Protein AF-A0A351KFW8-F1 (afdb_monomer)

Secondary structure (DSSP, 8-state):
----TT--TTSS--SSSPPPPPP-PPPTTT--HHHHHHHHHH-STT-HHHHHHHHHHHHHHHHHHHT-

Radius of gyration: 15.78 Å; Cα contacts (8 Å, |Δi|>4): 34; chains: 1; bounding box: 35×27×41 Å

Sequence (68 aa):
MSLIIYVKEGRKVPRKGYIPKRDILPDPVYSNKVVTKLVNQIMVDGKKGVAQQIVYGAFDIIQEKTGK

Mean predicted aligned error: 9.71 Å

Foldseek 3Di:
DDPPQPDDPPPDDPPDDDDDDDDDAADPPPRHPVLVVQLVVQDDPNCSVVSVVVSVVVVVVVCVVVVD

Solvent-accessible surface area (backbone atoms only — not comparable to full-atom values): 4488 Å² total; per-residue (Å²): 136,84,88,72,78,80,67,70,92,68,86,77,68,69,97,72,78,90,77,82,82,83,86,73,73,52,26,92,85,76,64,32,51,65,60,36,51,51,36,63,67,68,32,58,96,72,39,57,69,62,25,45,52,54,54,52,54,50,49,53,54,48,29,68,74,66,76,95

Structure (mmCIF, N/CA/C/O backbone):
data_AF-A0A351KFW8-F1
#
_entry.id   AF-A0A351KFW8-F1
#
loop_
_atom_site.group_PDB
_atom_site.id
_atom_site.type_symbol
_atom_site.label_atom_id
_atom_site.label_alt_id
_atom_site.label_comp_id
_atom_site.label_asym_id
_atom_site.label_entity_id
_atom_site.label_seq_id
_atom_site.pdbx_PDB_ins_code
_atom_site.Cartn_x
_atom_site.Cartn_y
_atom_site.Cartn_z
_atom_site.occupancy
_atom_site.B_iso_or_equiv
_atom_site.auth_seq_id
_atom_site.auth_comp_id
_atom_site.auth_asym_id
_atom_site.auth_atom_id
_atom_site.pdbx_PDB_model_num
ATOM 1 N N . MET A 1 1 ? -1.311 -17.895 -22.556 1.00 36.66 1 MET A N 1
ATOM 2 C CA . MET A 1 1 ? -2.118 -17.498 -21.385 1.00 36.66 1 MET A CA 1
ATOM 3 C C . MET A 1 1 ? -1.205 -16.798 -20.381 1.00 36.66 1 MET A C 1
ATOM 5 O O . MET A 1 1 ? -0.465 -17.442 -19.658 1.00 36.66 1 MET A O 1
ATOM 9 N N . SER A 1 2 ? -1.171 -15.472 -20.503 1.00 31.48 2 SER A N 1
ATOM 10 C CA . SER A 1 2 ? -0.643 -14.433 -19.607 1.00 31.48 2 SER A CA 1
ATOM 11 C C . SER A 1 2 ? 0.364 -14.802 -18.497 1.00 31.48 2 SER A C 1
ATOM 13 O O . SER A 1 2 ? 0.020 -14.861 -17.321 1.00 31.48 2 SER A O 1
ATOM 15 N N . LEU A 1 3 ? 1.650 -14.891 -18.858 1.00 30.31 3 LEU A N 1
ATOM 16 C CA . LEU A 1 3 ? 2.784 -14.734 -17.930 1.00 30.31 3 LEU A CA 1
ATOM 17 C C . LEU A 1 3 ? 3.279 -13.268 -17.918 1.00 30.31 3 LEU A C 1
ATOM 19 O O . LEU A 1 3 ? 4.474 -13.000 -17.876 1.00 30.31 3 LEU A O 1
ATOM 23 N N . ILE A 1 4 ? 2.363 -12.300 -18.038 1.00 37.09 4 ILE A N 1
ATOM 24 C CA . ILE A 1 4 ? 2.693 -10.864 -18.151 1.00 37.09 4 ILE A CA 1
ATOM 25 C C . ILE A 1 4 ? 2.570 -10.141 -16.795 1.00 37.09 4 ILE A C 1
ATOM 27 O O . ILE A 1 4 ? 3.093 -9.047 -16.619 1.00 37.09 4 ILE A O 1
ATOM 31 N N . ILE A 1 5 ? 1.977 -10.778 -15.781 1.00 42.25 5 ILE A N 1
ATOM 32 C CA . ILE A 1 5 ? 1.625 -10.124 -14.505 1.00 42.25 5 ILE A CA 1
ATOM 33 C C . ILE A 1 5 ? 2.745 -10.221 -13.441 1.00 42.25 5 ILE A C 1
ATOM 35 O O . ILE A 1 5 ? 2.6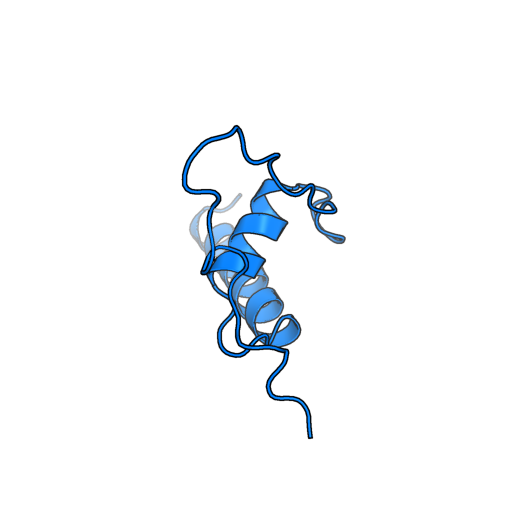50 -9.619 -12.378 1.00 42.25 5 ILE A O 1
ATOM 39 N N . TYR A 1 6 ? 3.845 -10.936 -13.721 1.00 40.94 6 TYR A N 1
ATOM 40 C CA . TYR A 1 6 ? 4.884 -11.273 -12.728 1.00 40.94 6 TYR A CA 1
ATOM 41 C C . TYR A 1 6 ? 6.273 -10.657 -12.988 1.00 40.94 6 TYR A C 1
ATOM 43 O O . TYR A 1 6 ? 7.302 -11.115 -12.468 1.00 40.94 6 TYR A O 1
ATOM 51 N N . VAL A 1 7 ? 6.332 -9.587 -13.781 1.00 43.03 7 VAL A N 1
ATOM 52 C CA . VAL A 1 7 ? 7.549 -8.786 -13.961 1.00 43.03 7 VAL A CA 1
ATOM 53 C C . VAL A 1 7 ? 7.366 -7.468 -13.216 1.00 43.03 7 VAL A C 1
ATOM 55 O O . VAL A 1 7 ? 6.855 -6.503 -13.771 1.00 43.03 7 VAL A O 1
ATOM 58 N N . LYS A 1 8 ? 7.797 -7.422 -11.944 1.00 47.09 8 LYS A N 1
ATOM 59 C CA . LYS A 1 8 ? 8.021 -6.150 -11.237 1.00 47.09 8 LYS A CA 1
ATOM 60 C C . LYS A 1 8 ? 8.851 -5.248 -12.147 1.00 47.09 8 LYS A C 1
ATOM 62 O O . LYS A 1 8 ? 9.959 -5.609 -12.552 1.00 47.09 8 LYS A O 1
ATOM 67 N N . GLU A 1 9 ? 8.304 -4.094 -12.484 1.00 43.53 9 GLU A N 1
ATOM 68 C CA . GLU A 1 9 ? 8.973 -3.127 -13.333 1.00 43.53 9 GLU A CA 1
ATOM 69 C C . GLU A 1 9 ? 10.292 -2.670 -12.699 1.00 43.53 9 GLU A C 1
ATOM 71 O O . GLU A 1 9 ? 10.313 -2.037 -11.647 1.00 43.53 9 GLU A O 1
ATOM 76 N N . GLY A 1 10 ? 11.405 -3.050 -13.333 1.00 50.97 10 GLY A N 1
ATOM 77 C CA . GLY A 1 10 ? 12.756 -2.845 -12.800 1.00 50.97 10 GLY A CA 1
ATOM 78 C C . GLY A 1 10 ? 13.768 -3.939 -13.150 1.00 50.97 10 GLY A C 1
ATOM 79 O O . GLY A 1 10 ? 14.956 -3.739 -12.936 1.00 50.97 10 GLY A O 1
ATOM 80 N N . ARG A 1 11 ? 13.36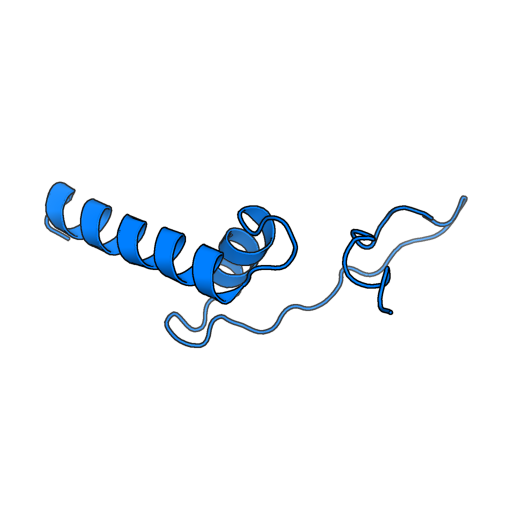0 -5.078 -13.733 1.00 49.84 11 ARG A N 1
ATOM 81 C CA . ARG A 1 11 ? 14.312 -6.166 -14.055 1.00 49.84 11 ARG A CA 1
ATOM 82 C C . ARG A 1 11 ? 15.293 -5.869 -15.204 1.00 49.84 11 ARG A C 1
ATOM 84 O O . ARG A 1 11 ? 16.255 -6.612 -15.364 1.00 49.84 11 ARG A O 1
ATOM 91 N N . LYS A 1 12 ? 15.112 -4.786 -15.972 1.00 58.72 12 LYS A N 1
ATOM 92 C CA . LYS A 1 12 ? 16.116 -4.300 -16.935 1.00 58.72 12 LYS A CA 1
ATOM 93 C C . LYS A 1 12 ? 16.251 -2.784 -16.816 1.00 58.72 12 LYS A C 1
ATOM 95 O O . LYS A 1 12 ? 15.460 -2.029 -17.371 1.00 58.72 12 LYS A O 1
ATOM 100 N N . VAL A 1 13 ? 17.228 -2.368 -16.018 1.00 63.72 13 VAL A N 1
ATOM 101 C CA . VAL A 1 13 ? 17.616 -0.967 -15.829 1.00 63.72 13 VAL A CA 1
ATOM 102 C C . VAL A 1 13 ? 18.623 -0.560 -16.914 1.00 63.72 13 VAL A C 1
ATOM 104 O O . VAL A 1 13 ? 19.436 -1.393 -17.325 1.00 63.72 13 VAL A O 1
ATOM 107 N N . PRO A 1 14 ? 18.587 0.684 -17.421 1.00 68.19 14 PRO A N 1
ATOM 108 C CA . PRO A 1 14 ? 19.618 1.184 -18.321 1.00 68.19 14 PRO A CA 1
ATOM 109 C C . PRO A 1 14 ? 20.994 1.083 -17.651 1.00 68.19 14 PRO A C 1
ATOM 111 O O . PRO A 1 14 ? 21.151 1.445 -16.488 1.00 68.19 14 PRO A O 1
ATOM 114 N N . ARG A 1 15 ? 22.014 0.617 -18.387 1.00 73.06 15 ARG A N 1
ATOM 115 C CA . ARG A 1 15 ? 23.401 0.573 -17.880 1.00 73.06 15 ARG A CA 1
ATOM 116 C C . ARG A 1 15 ? 23.940 1.986 -17.578 1.00 73.06 15 ARG A C 1
ATOM 118 O O . ARG A 1 15 ? 24.831 2.130 -16.750 1.00 73.06 15 ARG A O 1
ATOM 125 N N . LYS A 1 16 ? 23.394 3.023 -18.230 1.00 68.69 16 LYS A N 1
ATOM 126 C CA . LYS A 1 16 ? 23.650 4.451 -17.975 1.00 68.69 16 LYS A CA 1
ATOM 127 C C . LYS A 1 16 ? 22.401 5.274 -18.329 1.00 68.69 16 L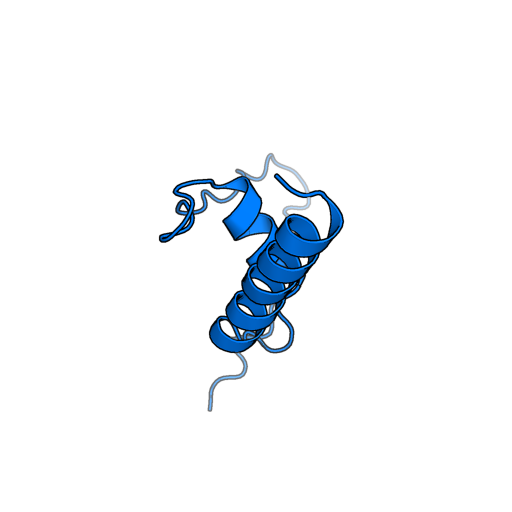YS A C 1
ATOM 129 O O . LYS A 1 16 ? 21.813 5.032 -19.379 1.00 68.69 16 LYS A O 1
ATOM 134 N N . GLY A 1 17 ? 22.020 6.230 -17.476 1.00 73.75 17 GLY A N 1
ATOM 135 C CA . GLY A 1 17 ? 20.883 7.145 -17.681 1.00 73.75 17 GLY A CA 1
ATOM 136 C C . GLY A 1 17 ? 19.929 7.227 -16.480 1.00 73.75 17 GLY A C 1
ATOM 137 O O . GLY A 1 17 ? 19.857 6.299 -15.677 1.00 73.75 17 GLY A O 1
ATOM 138 N N . TYR A 1 18 ? 19.206 8.347 -16.349 1.00 76.56 18 TYR A N 1
ATOM 139 C CA . TYR A 1 18 ? 18.203 8.558 -15.297 1.00 76.56 18 TYR A CA 1
ATOM 140 C C . TYR A 1 18 ? 16.890 7.851 -15.648 1.00 76.56 18 TYR A C 1
ATOM 142 O O . TYR A 1 18 ? 16.395 7.965 -16.768 1.00 76.56 18 TYR A O 1
ATOM 150 N N . ILE A 1 19 ? 16.319 7.131 -14.683 1.00 78.38 19 ILE A N 1
ATOM 151 C CA . ILE A 1 19 ? 15.043 6.434 -14.848 1.00 78.38 19 ILE A CA 1
ATOM 152 C C . ILE A 1 19 ? 13.958 7.306 -14.211 1.00 78.38 19 ILE A C 1
ATOM 154 O O . ILE A 1 19 ? 14.015 7.541 -12.999 1.00 78.38 19 ILE A O 1
ATOM 158 N N . PRO A 1 20 ? 12.961 7.776 -14.979 1.00 78.50 20 PRO A N 1
ATOM 159 C CA . PRO A 1 20 ? 11.851 8.517 -14.406 1.00 78.50 20 PRO A CA 1
ATOM 160 C C . PRO A 1 20 ? 11.056 7.619 -13.453 1.00 78.50 20 PRO A C 1
ATOM 162 O O . PRO A 1 20 ? 10.816 6.436 -13.718 1.00 78.50 20 PRO A O 1
ATOM 165 N N . LYS A 1 21 ? 10.651 8.185 -12.314 1.00 79.69 21 LYS A N 1
ATOM 166 C CA . LYS A 1 21 ? 9.763 7.495 -11.3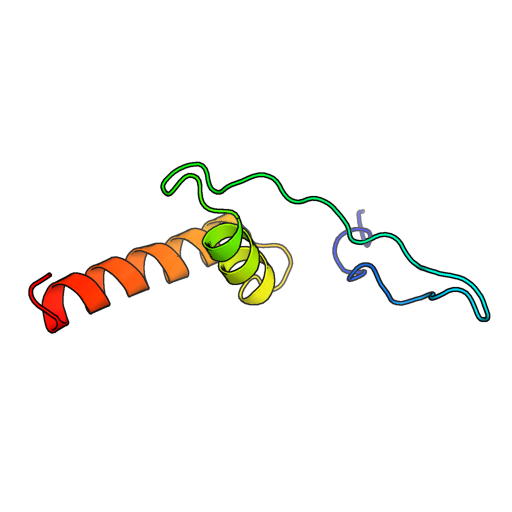76 1.00 79.69 21 LYS A CA 1
ATOM 167 C C . LYS A 1 21 ? 8.387 7.362 -12.023 1.00 79.69 21 LYS A C 1
ATOM 169 O O . LYS A 1 21 ? 7.906 8.302 -12.642 1.00 79.69 21 LYS A O 1
ATOM 174 N N . ARG A 1 22 ? 7.761 6.195 -11.863 1.00 81.25 22 ARG A N 1
ATOM 175 C CA . ARG A 1 22 ? 6.388 5.977 -12.325 1.00 81.25 22 ARG A CA 1
ATOM 176 C C . ARG A 1 22 ? 5.418 6.732 -11.430 1.00 81.25 22 ARG A C 1
ATOM 178 O O . ARG A 1 22 ? 5.485 6.599 -10.204 1.00 81.25 22 ARG A O 1
ATOM 185 N N . ASP A 1 23 ? 4.521 7.480 -12.057 1.00 81.81 23 ASP A N 1
ATOM 186 C CA . ASP A 1 23 ? 3.395 8.094 -11.373 1.00 81.81 23 ASP A CA 1
ATOM 187 C C . ASP A 1 23 ? 2.351 7.045 -11.007 1.00 81.81 23 ASP A C 1
ATOM 189 O O . ASP A 1 23 ? 2.152 6.045 -11.696 1.00 81.81 23 ASP A O 1
ATOM 193 N N . ILE A 1 24 ? 1.710 7.267 -9.866 1.00 82.56 24 ILE A N 1
ATOM 194 C CA . ILE A 1 24 ? 0.734 6.351 -9.289 1.00 82.56 24 ILE A CA 1
ATOM 195 C C . ILE A 1 24 ? -0.505 7.175 -8.975 1.00 82.56 24 ILE A C 1
ATOM 197 O O . ILE A 1 24 ? -0.404 8.280 -8.423 1.00 82.56 24 ILE A O 1
ATOM 201 N N . LEU A 1 25 ? -1.661 6.622 -9.325 1.00 82.94 25 LEU A N 1
ATOM 202 C CA . LEU A 1 25 ? -2.948 7.207 -8.983 1.00 82.94 25 LEU A CA 1
ATOM 203 C C . LEU A 1 25 ? -3.159 7.164 -7.460 1.00 82.94 25 LEU A C 1
ATOM 205 O O . LEU A 1 25 ? -2.689 6.228 -6.810 1.00 82.94 25 LEU A O 1
ATOM 209 N N . PRO A 1 26 ? -3.827 8.173 -6.883 1.00 83.44 26 PRO A N 1
ATOM 210 C CA . PRO A 1 26 ? -4.192 8.157 -5.474 1.00 83.44 26 PRO A CA 1
ATOM 211 C C . PRO A 1 26 ? -5.227 7.062 -5.173 1.00 83.44 26 PRO A C 1
ATOM 213 O O . PRO A 1 26 ? -5.947 6.597 -6.057 1.00 83.44 26 PRO A O 1
ATOM 216 N N . ASP A 1 27 ? -5.277 6.640 -3.911 1.00 81.81 27 ASP A N 1
ATOM 217 C CA . ASP A 1 27 ? -6.215 5.625 -3.435 1.00 81.81 27 ASP A CA 1
ATOM 218 C C . ASP A 1 27 ? -7.667 6.128 -3.529 1.00 81.81 27 ASP A C 1
ATOM 220 O O . ASP A 1 27 ? -7.905 7.281 -3.184 1.00 81.81 27 ASP A O 1
ATOM 224 N N . PRO A 1 28 ? -8.648 5.317 -3.959 1.00 79.25 28 PRO A N 1
ATOM 225 C CA . PRO A 1 28 ? -10.028 5.784 -4.105 1.00 79.25 28 PRO A CA 1
ATOM 226 C C . PRO A 1 28 ? -10.719 6.112 -2.774 1.00 79.25 28 PRO A C 1
ATOM 228 O O . PRO A 1 28 ? -11.649 6.910 -2.773 1.00 79.25 28 PRO A O 1
ATOM 231 N N . VAL A 1 29 ? -10.283 5.522 -1.656 1.00 84.50 29 VAL A N 1
ATOM 232 C CA . VAL A 1 29 ? -10.914 5.726 -0.342 1.00 84.50 29 VAL A CA 1
ATOM 233 C C . VAL A 1 29 ? -10.253 6.894 0.380 1.00 84.50 29 VAL A C 1
ATOM 235 O O . VAL A 1 29 ? -10.917 7.841 0.788 1.00 84.50 29 VAL A O 1
ATOM 238 N N . TYR A 1 30 ? -8.924 6.865 0.487 1.00 83.38 30 TYR A N 1
ATOM 239 C CA . TYR A 1 30 ? -8.178 7.866 1.257 1.00 83.38 30 TYR A CA 1
ATOM 240 C C . TYR A 1 30 ? -7.598 9.002 0.404 1.00 83.38 30 TYR A C 1
ATOM 242 O O . TYR A 1 30 ? -6.948 9.897 0.940 1.00 83.38 30 TYR A O 1
ATOM 250 N N . SER A 1 31 ? -7.763 8.962 -0.925 1.00 83.38 31 SER A N 1
ATOM 251 C CA . SER A 1 31 ? -7.199 9.934 -1.884 1.00 83.38 31 SER A CA 1
ATOM 252 C C . SER A 1 31 ? -5.693 10.184 -1.719 1.00 83.38 31 SER A C 1
ATOM 254 O O . SER A 1 31 ? -5.156 11.202 -2.154 1.00 83.38 31 SER A O 1
ATOM 256 N N . ASN A 1 32 ? -4.973 9.232 -1.117 1.00 86.88 32 ASN A N 1
ATOM 257 C CA . ASN A 1 32 ? -3.574 9.387 -0.742 1.00 86.88 32 ASN A CA 1
ATOM 258 C C . ASN A 1 32 ? -2.687 8.403 -1.513 1.00 86.88 32 ASN A C 1
ATOM 260 O O . ASN A 1 32 ? -2.883 7.188 -1.470 1.00 86.88 32 ASN A O 1
ATOM 264 N N . LYS A 1 33 ? -1.654 8.934 -2.178 1.00 85.44 33 LYS A N 1
ATOM 265 C CA . LYS A 1 33 ? -0.668 8.150 -2.941 1.00 85.44 33 LYS A CA 1
ATOM 266 C C . LYS A 1 33 ? 0.170 7.214 -2.059 1.00 85.44 33 LYS A C 1
ATOM 268 O O . LYS A 1 33 ? 0.712 6.229 -2.558 1.00 85.44 33 LYS A O 1
ATOM 273 N N . VAL A 1 34 ? 0.320 7.518 -0.769 1.00 88.19 34 VAL A N 1
ATOM 274 C CA . VAL A 1 34 ? 1.076 6.693 0.188 1.00 88.19 34 VAL A CA 1
ATOM 275 C C . VAL A 1 34 ? 0.342 5.383 0.467 1.00 88.19 34 VAL A C 1
ATOM 277 O O . VAL A 1 34 ? 0.960 4.323 0.413 1.00 88.19 34 VAL A O 1
ATOM 280 N N . VAL A 1 35 ? -0.978 5.439 0.662 1.00 88.00 35 VAL A N 1
ATOM 281 C CA . VAL A 1 35 ? -1.809 4.246 0.886 1.00 88.00 35 VAL A CA 1
ATOM 282 C C . VAL A 1 35 ? -1.783 3.346 -0.349 1.00 88.00 35 VAL A C 1
ATOM 284 O O . VAL A 1 35 ? -1.554 2.145 -0.236 1.00 88.00 35 VAL A O 1
ATOM 287 N N . THR A 1 36 ? -1.872 3.922 -1.552 1.00 88.62 36 THR A N 1
ATOM 288 C CA . THR A 1 36 ? -1.764 3.144 -2.797 1.00 88.62 36 THR A CA 1
ATOM 289 C C .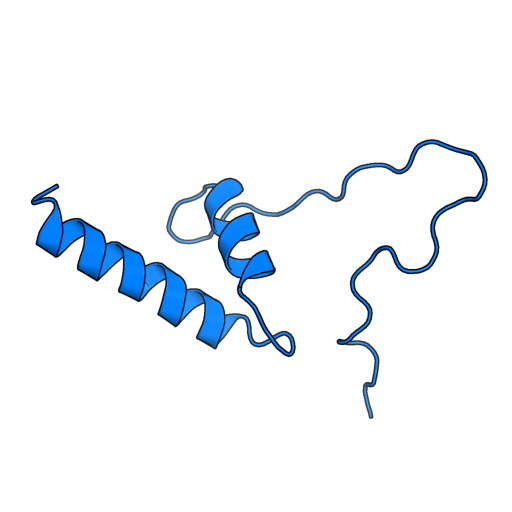 THR A 1 36 ? -0.412 2.446 -2.937 1.00 88.62 36 THR A C 1
ATOM 291 O O . THR A 1 36 ? -0.348 1.299 -3.377 1.00 88.62 36 THR A O 1
ATOM 294 N N . LYS A 1 37 ? 0.687 3.113 -2.554 1.00 88.38 37 LYS A N 1
ATOM 295 C CA . LYS A 1 37 ? 2.022 2.494 -2.536 1.00 88.38 37 LYS A CA 1
ATOM 296 C C . LYS A 1 37 ? 2.091 1.331 -1.550 1.00 88.38 37 LYS A C 1
ATOM 298 O O . LYS A 1 37 ? 2.659 0.304 -1.908 1.00 88.38 37 LYS A O 1
ATOM 303 N N . LEU A 1 38 ? 1.499 1.475 -0.364 1.00 90.00 38 LEU A N 1
ATOM 304 C CA . LEU A 1 38 ? 1.447 0.421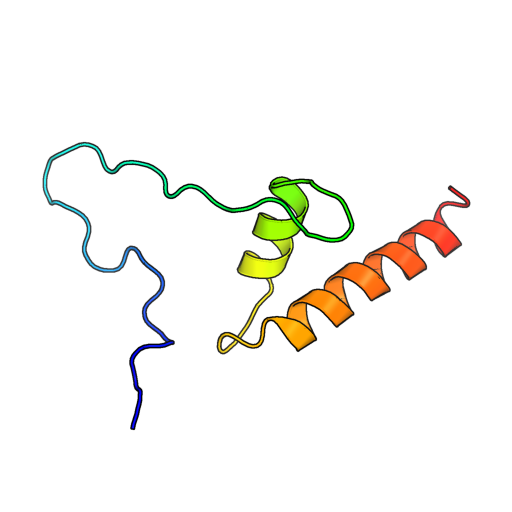 0.649 1.00 90.00 38 LEU A CA 1
ATOM 305 C C . LEU A 1 38 ? 0.689 -0.811 0.134 1.00 90.00 38 LEU A C 1
ATOM 307 O O . LEU A 1 38 ? 1.222 -1.919 0.165 1.00 90.00 38 LEU A O 1
ATOM 311 N N . VAL A 1 39 ? -0.503 -0.608 -0.436 1.00 90.44 39 VAL A N 1
ATOM 312 C CA . VAL A 1 39 ? -1.301 -1.680 -1.058 1.00 90.44 39 VAL A CA 1
ATOM 313 C C . VAL A 1 39 ? -0.499 -2.385 -2.156 1.00 90.44 39 VAL A C 1
ATOM 315 O O . VAL A 1 39 ? -0.417 -3.611 -2.174 1.00 90.44 39 VAL A O 1
ATOM 318 N N . ASN A 1 40 ? 0.155 -1.627 -3.042 1.00 89.62 40 ASN A N 1
ATOM 319 C CA . ASN A 1 40 ? 0.962 -2.190 -4.128 1.00 89.62 40 ASN A CA 1
ATOM 320 C C . ASN A 1 40 ? 2.198 -2.966 -3.634 1.00 89.62 40 ASN A C 1
ATOM 322 O O . ASN A 1 40 ? 2.677 -3.849 -4.342 1.00 89.62 40 ASN A O 1
ATOM 326 N N . GLN A 1 41 ? 2.739 -2.633 -2.458 1.00 88.81 41 GLN A N 1
ATOM 327 C CA . GLN A 1 41 ? 3.879 -3.335 -1.860 1.00 88.81 41 GLN A CA 1
ATOM 328 C C . GLN A 1 41 ? 3.474 -4.644 -1.175 1.00 88.81 41 GLN A C 1
ATOM 330 O O . GLN A 1 41 ? 4.216 -5.619 -1.282 1.00 88.81 41 GLN A O 1
ATOM 335 N N . ILE A 1 42 ? 2.320 -4.666 -0.501 1.00 89.44 42 ILE A N 1
ATOM 336 C CA . ILE A 1 42 ? 1.782 -5.847 0.198 1.00 89.44 42 ILE A CA 1
ATOM 337 C C . ILE A 1 42 ? 1.186 -6.860 -0.788 1.00 89.44 42 ILE A C 1
ATOM 339 O O . ILE A 1 42 ? 1.135 -8.055 -0.510 1.00 89.44 42 ILE A O 1
ATOM 343 N N . MET A 1 43 ? 0.747 -6.398 -1.958 1.00 90.00 43 MET A N 1
ATOM 344 C CA . MET A 1 43 ? 0.135 -7.237 -2.980 1.00 90.00 43 MET A CA 1
ATOM 345 C C . MET A 1 43 ? 1.063 -8.363 -3.469 1.00 90.00 43 MET A C 1
ATOM 347 O O . MET A 1 43 ? 2.105 -8.120 -4.080 1.00 90.00 43 MET A O 1
ATOM 351 N N . VAL A 1 44 ? 0.616 -9.607 -3.277 1.00 90.81 44 VAL A N 1
ATOM 352 C CA . VAL A 1 44 ? 1.245 -10.833 -3.798 1.00 90.81 44 VAL A CA 1
ATOM 353 C C . VAL A 1 44 ? 0.420 -11.366 -4.973 1.00 90.81 44 VAL A C 1
ATOM 355 O O . VAL A 1 44 ? -0.801 -11.211 -5.000 1.00 90.81 44 VAL A O 1
ATOM 358 N N . ASP A 1 45 ? 1.074 -11.948 -5.981 1.00 88.25 45 ASP A N 1
ATOM 359 C CA . ASP A 1 45 ? 0.441 -12.467 -7.209 1.00 88.25 45 ASP A CA 1
ATOM 360 C C . ASP A 1 45 ? -0.382 -11.451 -8.028 1.00 88.25 45 ASP A C 1
ATOM 362 O O . ASP A 1 45 ? -1.156 -11.842 -8.897 1.00 88.25 45 ASP A O 1
ATOM 366 N N . GLY A 1 46 ? -0.271 -10.145 -7.759 1.00 85.81 46 GLY A N 1
ATOM 367 C CA . GLY A 1 46 ? -1.119 -9.137 -8.411 1.00 85.81 46 GLY A CA 1
ATOM 368 C C . GLY A 1 46 ? -2.570 -9.108 -7.903 1.00 85.81 46 GLY A C 1
ATOM 369 O O . GLY A 1 46 ? -3.435 -8.491 -8.525 1.00 85.81 46 GLY A O 1
ATOM 370 N N . LYS A 1 47 ? -2.856 -9.745 -6.761 1.00 90.50 47 LYS A N 1
ATOM 371 C CA . LYS A 1 47 ? -4.189 -9.788 -6.139 1.00 90.50 47 LYS A CA 1
ATOM 372 C C . LYS A 1 47 ? -4.512 -8.479 -5.409 1.00 90.50 47 LYS A C 1
ATOM 374 O O . LYS A 1 47 ? -4.461 -8.405 -4.181 1.00 90.50 47 LYS A O 1
ATOM 379 N N . LYS A 1 48 ? -4.870 -7.437 -6.164 1.00 86.19 48 LYS A N 1
ATOM 380 C CA . LYS A 1 48 ? -5.117 -6.093 -5.609 1.00 86.19 48 LYS A CA 1
ATOM 381 C C . LYS A 1 48 ? -6.297 -6.037 -4.637 1.00 86.19 48 LYS A C 1
ATOM 383 O O . LYS A 1 48 ? -6.183 -5.388 -3.606 1.00 86.19 48 LYS A O 1
ATOM 388 N N . GLY A 1 49 ? -7.393 -6.739 -4.933 1.00 89.88 49 GLY A N 1
ATOM 389 C CA . GLY A 1 49 ? -8.574 -6.757 -4.059 1.00 89.88 49 GLY A CA 1
ATOM 390 C C . GLY A 1 49 ? -8.271 -7.339 -2.676 1.00 89.88 49 GLY A C 1
ATOM 391 O O . GLY A 1 49 ? -8.616 -6.737 -1.666 1.00 89.88 49 GLY A O 1
ATOM 392 N N . VAL A 1 50 ? -7.527 -8.450 -2.627 1.00 91.94 50 VAL A N 1
ATOM 393 C CA . VAL A 1 50 ? -7.108 -9.082 -1.364 1.00 91.94 50 VAL A CA 1
ATOM 394 C C . VAL A 1 50 ? -6.157 -8.167 -0.589 1.00 91.94 50 VAL A C 1
ATOM 396 O O . VAL A 1 50 ? -6.314 -7.985 0.614 1.00 91.94 50 VAL A O 1
ATOM 399 N N . ALA A 1 51 ? -5.204 -7.529 -1.274 1.00 91.56 51 ALA A N 1
ATOM 400 C CA . ALA A 1 51 ? -4.292 -6.578 -0.642 1.00 91.56 51 ALA A CA 1
ATOM 401 C C . ALA A 1 51 ? -5.029 -5.364 -0.046 1.00 91.56 51 ALA A C 1
ATOM 403 O O . ALA A 1 51 ? -4.692 -4.924 1.049 1.00 91.56 51 ALA A O 1
ATOM 404 N N . GLN A 1 52 ? -6.050 -4.847 -0.736 1.00 90.88 52 GLN A N 1
ATOM 405 C CA . GLN A 1 52 ? -6.888 -3.757 -0.229 1.00 90.88 52 GLN A CA 1
ATOM 406 C C . GLN A 1 52 ? -7.672 -4.174 1.014 1.00 90.88 52 GLN A C 1
ATOM 408 O O . GLN A 1 52 ? -7.647 -3.452 2.004 1.00 90.88 52 GLN A O 1
ATOM 413 N N . GLN A 1 53 ? -8.303 -5.351 0.995 1.00 92.25 53 GLN A N 1
ATOM 414 C C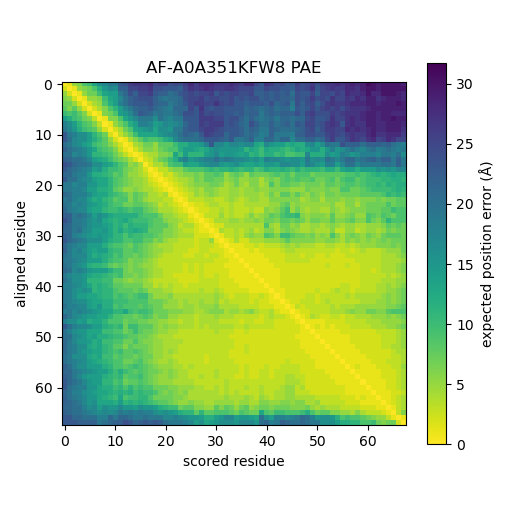A . GLN A 1 53 ? -9.035 -5.878 2.151 1.00 92.25 53 GLN A CA 1
ATOM 415 C C . GLN A 1 53 ? -8.142 -6.003 3.388 1.00 92.25 53 GLN A C 1
ATOM 417 O O . GLN A 1 53 ? -8.538 -5.584 4.471 1.00 92.25 53 GLN A O 1
ATOM 422 N N . ILE A 1 54 ? -6.922 -6.521 3.222 1.00 93.06 54 ILE A N 1
ATOM 423 C CA . ILE A 1 54 ? -5.960 -6.654 4.323 1.00 93.06 54 ILE A CA 1
ATOM 424 C C . ILE A 1 54 ? -5.563 -5.279 4.876 1.00 93.06 54 ILE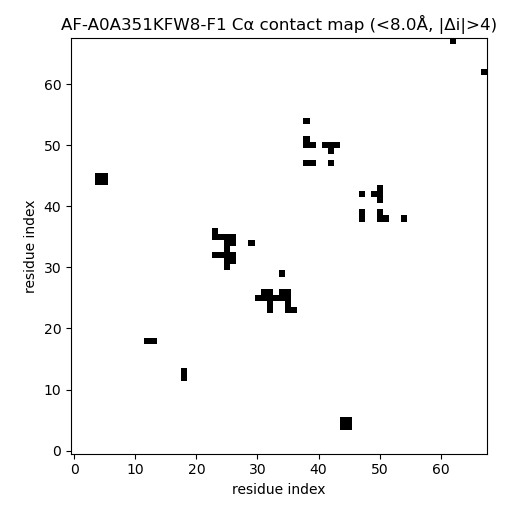 A C 1
ATOM 426 O O . ILE A 1 54 ? -5.528 -5.097 6.090 1.00 93.06 54 ILE A O 1
ATOM 430 N N . VAL A 1 55 ? -5.261 -4.310 4.007 1.00 92.19 55 VAL A N 1
ATOM 431 C CA . VAL A 1 55 ? -4.819 -2.972 4.433 1.00 92.19 55 VAL A CA 1
ATOM 432 C C . VAL A 1 55 ? -5.938 -2.205 5.134 1.00 92.19 55 VAL A C 1
ATOM 434 O O . VAL A 1 55 ? -5.700 -1.640 6.197 1.00 92.19 55 VAL A O 1
ATOM 437 N N . TYR A 1 56 ? -7.149 -2.200 4.577 1.00 91.81 56 TYR A N 1
ATOM 438 C CA . TYR A 1 56 ? -8.282 -1.511 5.194 1.00 91.81 56 TYR A CA 1
ATOM 439 C C . TYR A 1 56 ? -8.699 -2.180 6.506 1.00 91.81 56 TYR A C 1
ATOM 441 O O . TYR A 1 56 ? -8.825 -1.491 7.511 1.00 91.81 56 TYR A O 1
ATOM 449 N N . GLY A 1 57 ? -8.751 -3.516 6.551 1.00 92.00 57 GLY A N 1
ATOM 450 C CA . GLY A 1 57 ? -9.012 -4.233 7.801 1.00 92.00 57 GLY A CA 1
ATOM 451 C C . GLY A 1 57 ? -7.943 -3.979 8.872 1.00 92.00 57 GLY A C 1
ATOM 452 O O . GLY A 1 57 ? -8.255 -3.901 10.057 1.00 92.00 57 GLY A O 1
ATOM 453 N N . ALA A 1 58 ? -6.678 -3.786 8.485 1.00 92.00 58 ALA A N 1
ATOM 454 C CA . ALA A 1 58 ? -5.635 -3.391 9.429 1.00 92.00 58 ALA A CA 1
ATOM 455 C C . ALA A 1 58 ? -5.858 -1.976 9.991 1.00 92.00 58 ALA A C 1
ATOM 457 O O . ALA A 1 58 ? -5.571 -1.746 11.166 1.00 92.00 58 ALA A O 1
ATOM 458 N N . PHE A 1 59 ? -6.372 -1.041 9.186 1.00 90.88 59 PHE A N 1
ATOM 459 C CA . PHE A 1 59 ? -6.726 0.296 9.665 1.00 90.88 59 PHE A CA 1
ATOM 460 C C . PHE A 1 59 ? -7.900 0.272 10.641 1.00 90.88 59 PHE A C 1
ATOM 462 O O . PHE A 1 59 ? -7.812 0.953 11.659 1.00 90.88 59 PHE A O 1
ATOM 469 N N . ASP A 1 60 ? -8.913 -0.561 10.404 1.00 91.38 60 ASP A N 1
ATOM 470 C CA . ASP A 1 60 ? -10.034 -0.732 11.339 1.00 91.38 60 ASP A CA 1
ATOM 471 C C . ASP A 1 60 ? -9.536 -1.222 12.712 1.00 91.38 60 ASP A C 1
ATOM 473 O O . ASP A 1 60 ? -9.880 -0.662 13.752 1.00 91.38 60 ASP A O 1
ATOM 477 N N . ILE A 1 61 ? -8.623 -2.202 12.723 1.00 93.50 61 ILE A N 1
ATOM 478 C CA . ILE A 1 61 ? -8.004 -2.715 13.959 1.00 93.50 61 ILE A CA 1
ATOM 479 C C . ILE A 1 61 ? -7.162 -1.636 14.659 1.00 93.50 61 ILE A C 1
ATOM 481 O O . ILE A 1 61 ? -7.130 -1.560 15.889 1.00 93.50 61 ILE A O 1
ATOM 485 N N . ILE A 1 62 ? -6.428 -0.817 13.899 1.00 91.88 62 ILE A N 1
ATOM 486 C CA . ILE A 1 62 ? -5.631 0.282 14.463 1.00 91.88 62 ILE A CA 1
ATOM 487 C C . ILE A 1 62 ? -6.548 1.336 15.085 1.00 91.88 62 ILE A C 1
ATOM 489 O O . ILE A 1 62 ? -6.244 1.816 16.179 1.00 91.88 62 ILE A O 1
ATOM 493 N N . GLN A 1 63 ? -7.656 1.666 14.422 1.00 91.00 63 GLN A N 1
ATOM 494 C CA . GLN A 1 63 ? -8.645 2.612 14.924 1.00 91.00 63 GLN A CA 1
ATOM 495 C C . GLN A 1 63 ? -9.261 2.116 16.237 1.00 91.00 63 GLN A C 1
ATOM 497 O O . GLN A 1 63 ? -9.293 2.855 17.221 1.00 91.00 63 GLN A O 1
ATOM 502 N N . GLU A 1 64 ? -9.650 0.839 16.292 1.00 93.19 64 GLU A N 1
ATOM 503 C CA . GLU A 1 64 ? -10.189 0.212 17.503 1.00 93.19 64 GLU A CA 1
ATOM 504 C C . GLU A 1 64 ? -9.193 0.277 18.674 1.00 93.19 64 GLU A C 1
ATOM 506 O O . GLU A 1 64 ? -9.553 0.643 19.791 1.00 93.19 64 GLU A O 1
ATOM 511 N N . LYS A 1 65 ? -7.913 -0.020 18.419 1.00 91.00 65 LYS A N 1
ATOM 512 C CA . LYS A 1 65 ? -6.872 -0.047 19.462 1.00 91.00 65 LYS A CA 1
ATOM 513 C C . LYS A 1 65 ? -6.403 1.330 19.912 1.00 91.00 65 LYS A C 1
ATOM 515 O O . LYS A 1 65 ? -5.978 1.483 21.054 1.00 91.00 65 LYS A O 1
ATOM 520 N N . THR A 1 66 ? -6.413 2.308 19.014 1.00 88.69 66 THR A N 1
ATOM 521 C CA . THR A 1 66 ? -5.888 3.653 19.293 1.00 88.69 66 THR A CA 1
ATOM 522 C C . THR A 1 66 ? -6.987 4.586 19.810 1.00 88.69 66 THR A C 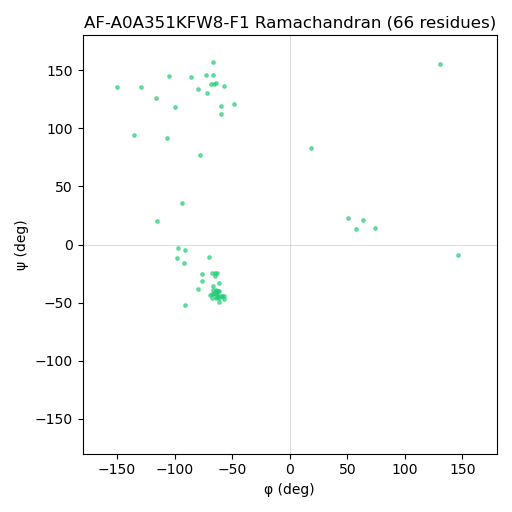1
ATOM 524 O O . THR A 1 66 ? -6.679 5.632 20.382 1.00 88.69 66 THR A O 1
ATOM 527 N N . GLY A 1 67 ? -8.264 4.214 19.644 1.00 74.44 67 GLY A N 1
ATOM 528 C CA . GLY A 1 67 ? -9.411 5.034 20.041 1.00 74.44 67 GLY A CA 1
ATOM 529 C C . GLY A 1 67 ? -9.508 6.351 19.263 1.00 74.44 67 GLY A C 1
ATOM 530 O O . GLY A 1 67 ? -10.107 7.310 19.750 1.00 74.44 67 GLY A O 1
ATOM 531 N N . LYS A 1 68 ? -8.867 6.411 18.091 1.00 55.19 68 LYS A N 1
ATOM 532 C CA . LYS A 1 68 ? -8.831 7.536 17.153 1.00 55.19 68 LYS A CA 1
ATOM 533 C C . LYS A 1 68 ? -8.985 6.997 15.741 1.00 55.19 68 LYS A C 1
ATOM 535 O O . LYS A 1 68 ? -8.240 6.044 15.424 1.00 55.19 68 LYS A O 1
#

pLDDT: mean 77.66, std 18.07, range [30.31, 93.5]

Nearest PDB structures (foldseek):
  8buu-assembly1_g  TM=9.378E-01  e=7.171E-05  Bacillus subtilis subsp. subtilis str. 168
  8whx-assembly1_h  TM=9.335E-01  e=3.814E-04  Mycolicibacterium smegmatis MC2 155
  6dzi-assembly1_p  TM=9.015E-01  e=2.512E-04  Mycolicibacterium smegmatis MC2 155
  6lkq-assembly1_F  TM=9.070E-01  e=1.647E-03  Escherichia coli
  4v6c-assembly1_AG  TM=9.235E-01  e=2.176E-03  Escherichia coli K-12